Protein AF-A0A7V8WTS3-F1 (afdb_monomer_lite)

Structure (mmCIF, N/CA/C/O backbone):
data_AF-A0A7V8WTS3-F1
#
_entry.id   AF-A0A7V8WTS3-F1
#
loop_
_atom_site.group_PDB
_atom_site.id
_atom_site.type_symbol
_atom_site.label_atom_id
_atom_site.label_alt_id
_atom_site.label_comp_id
_atom_site.label_asym_id
_atom_site.label_entity_id
_atom_site.label_seq_id
_atom_site.pdbx_PDB_ins_code
_atom_site.Cartn_x
_atom_site.Cartn_y
_atom_site.Cartn_z
_atom_site.occupancy
_atom_site.B_iso_or_equiv
_atom_site.auth_seq_id
_atom_site.auth_comp_id
_atom_site.auth_asym_id
_atom_site.auth_atom_id
_atom_site.pdbx_PDB_model_num
ATOM 1 N N . MET A 1 1 ? 35.817 -21.619 -20.577 1.00 39.38 1 MET A N 1
ATOM 2 C CA . MET A 1 1 ? 35.793 -21.829 -19.113 1.00 39.38 1 MET A CA 1
ATOM 3 C C . MET A 1 1 ? 34.621 -21.030 -18.550 1.00 39.38 1 MET A C 1
ATOM 5 O O . MET A 1 1 ? 34.717 -19.819 -18.423 1.00 39.38 1 MET A O 1
ATOM 9 N N . ARG A 1 2 ? 33.455 -21.668 -18.387 1.00 43.22 2 ARG A N 1
ATOM 10 C CA . ARG A 1 2 ? 32.190 -21.015 -18.010 1.00 43.22 2 ARG A CA 1
ATOM 11 C C . ARG A 1 2 ? 31.964 -21.304 -16.526 1.00 43.22 2 ARG A C 1
ATOM 13 O O . ARG A 1 2 ? 31.580 -22.414 -16.179 1.00 43.22 2 ARG A O 1
ATOM 20 N N . MET A 1 3 ? 32.285 -20.352 -15.653 1.00 40.41 3 MET A N 1
ATOM 21 C CA . MET A 1 3 ? 31.966 -20.475 -14.230 1.00 40.41 3 MET A CA 1
ATOM 22 C C . MET A 1 3 ? 30.482 -20.162 -14.029 1.00 40.41 3 MET A C 1
ATOM 24 O O . MET A 1 3 ? 30.070 -19.007 -14.113 1.00 40.41 3 MET A O 1
ATOM 28 N N . LEU A 1 4 ? 29.681 -21.197 -13.765 1.00 48.53 4 LEU A N 1
ATOM 29 C CA . LEU A 1 4 ? 28.398 -21.040 -13.086 1.00 48.53 4 LEU A CA 1
ATOM 30 C C . LEU A 1 4 ? 28.681 -20.515 -11.672 1.00 48.53 4 LEU A C 1
ATOM 32 O O . LEU A 1 4 ? 29.251 -21.230 -10.850 1.00 48.53 4 LEU A O 1
ATOM 36 N N . ARG A 1 5 ? 28.264 -19.282 -11.373 1.00 44.62 5 ARG A N 1
ATOM 37 C CA . ARG A 1 5 ? 28.087 -18.840 -9.987 1.00 44.62 5 ARG A CA 1
ATOM 38 C C . ARG A 1 5 ? 26.681 -19.220 -9.542 1.00 44.62 5 ARG A C 1
ATOM 40 O O . ARG A 1 5 ? 25.704 -18.593 -9.936 1.00 44.62 5 ARG A O 1
ATOM 47 N N . ALA A 1 6 ? 26.608 -20.275 -8.741 1.00 53.22 6 ALA A N 1
ATOM 48 C CA . ALA A 1 6 ? 25.471 -20.553 -7.881 1.00 53.22 6 ALA A CA 1
ATOM 49 C C . ALA A 1 6 ? 25.643 -19.800 -6.547 1.00 53.22 6 ALA A C 1
ATOM 51 O O . ALA A 1 6 ? 26.754 -19.716 -6.028 1.00 53.22 6 ALA A O 1
ATOM 52 N N . GLY A 1 7 ? 24.534 -19.298 -5.996 1.00 41.12 7 GLY A N 1
ATOM 53 C CA . GLY A 1 7 ? 24.430 -18.703 -4.656 1.00 41.12 7 GLY A CA 1
ATOM 54 C C . GLY A 1 7 ? 24.102 -17.208 -4.718 1.00 41.12 7 GLY A C 1
ATOM 55 O O . GLY A 1 7 ? 24.825 -16.450 -5.343 1.00 41.12 7 GLY A O 1
ATOM 56 N N . SER A 1 8 ? 23.033 -16.679 -4.132 1.00 41.81 8 SER A N 1
ATOM 57 C CA . SER A 1 8 ? 22.080 -17.180 -3.144 1.00 41.81 8 SER A CA 1
ATOM 58 C C . SER A 1 8 ? 20.788 -16.372 -3.340 1.00 41.81 8 SER A C 1
ATOM 60 O O . SER A 1 8 ? 20.833 -15.142 -3.339 1.00 41.81 8 SER A O 1
ATOM 62 N N . ARG A 1 9 ? 19.640 -17.027 -3.558 1.00 48.62 9 ARG A N 1
ATOM 63 C CA . ARG A 1 9 ? 18.335 -16.347 -3.539 1.00 48.62 9 ARG A CA 1
ATOM 64 C C . ARG A 1 9 ? 17.912 -16.214 -2.082 1.00 48.62 9 ARG A C 1
ATOM 66 O O . ARG A 1 9 ? 17.258 -17.103 -1.549 1.00 48.62 9 ARG A O 1
ATOM 73 N N . ALA A 1 10 ? 18.311 -15.123 -1.437 1.00 44.88 10 ALA A N 1
ATOM 74 C CA . ALA A 1 10 ? 17.751 -14.747 -0.147 1.00 44.88 10 ALA A CA 1
ATOM 75 C C . ALA A 1 10 ? 16.282 -14.349 -0.360 1.00 44.88 10 ALA A C 1
ATOM 77 O O . ALA A 1 10 ? 15.979 -13.272 -0.861 1.00 44.88 10 ALA A O 1
ATOM 78 N N . SER A 1 11 ? 15.371 -15.256 -0.024 1.00 47.19 11 SER A N 1
ATOM 79 C CA . SER A 1 11 ? 13.918 -15.096 -0.133 1.00 47.19 11 SER A CA 1
ATOM 80 C C . SER A 1 11 ? 13.300 -14.418 1.100 1.00 47.19 11 SER A C 1
ATOM 82 O O . SER A 1 11 ? 12.195 -14.767 1.501 1.00 47.19 11 SER A O 1
ATOM 84 N N . GLY A 1 12 ? 14.012 -13.487 1.742 1.00 47.31 12 GLY A N 1
ATOM 85 C CA . GLY A 1 12 ? 13.596 -12.878 3.009 1.00 47.31 12 GLY A CA 1
ATOM 86 C C . GLY A 1 12 ? 13.746 -11.363 2.982 1.00 47.31 12 GLY A C 1
ATOM 87 O O . GLY A 1 12 ? 14.861 -10.845 2.974 1.00 47.31 12 GLY A O 1
ATOM 88 N N . ALA A 1 13 ? 12.617 -10.658 2.952 1.00 62.00 13 ALA A N 1
ATOM 89 C CA . ALA A 1 13 ? 12.559 -9.211 3.082 1.00 62.00 13 ALA A CA 1
ATOM 90 C C . ALA A 1 13 ? 13.053 -8.781 4.475 1.00 62.00 13 ALA A C 1
ATOM 92 O O . ALA A 1 13 ? 12.483 -9.176 5.488 1.00 62.00 13 ALA A O 1
ATOM 93 N N . ALA A 1 14 ? 14.110 -7.969 4.502 1.00 57.59 14 ALA A N 1
ATOM 94 C CA . ALA A 1 14 ? 14.493 -7.142 5.649 1.00 57.59 14 ALA A CA 1
ATOM 95 C C . ALA A 1 14 ? 15.344 -5.955 5.175 1.00 57.59 14 ALA A C 1
ATOM 97 O O . ALA A 1 14 ? 15.021 -4.811 5.460 1.00 57.59 14 ALA A O 1
ATOM 98 N N . THR A 1 15 ? 16.384 -6.209 4.377 1.00 60.66 15 THR A N 1
ATOM 99 C CA . THR A 1 15 ? 17.212 -5.141 3.783 1.00 60.66 15 THR A CA 1
ATOM 100 C C . THR A 1 15 ? 17.389 -5.262 2.276 1.00 60.66 15 THR A C 1
ATOM 102 O O . THR A 1 15 ? 17.766 -4.271 1.664 1.00 60.66 15 THR A O 1
ATOM 105 N N . ALA A 1 16 ? 17.122 -6.448 1.695 1.00 69.00 16 ALA A N 1
ATOM 106 C CA . ALA A 1 16 ? 17.265 -6.785 0.271 1.00 69.00 16 ALA A CA 1
ATOM 107 C C . ALA A 1 16 ? 18.258 -5.859 -0.468 1.00 69.00 16 ALA A C 1
ATOM 109 O O . ALA A 1 16 ? 17.833 -5.102 -1.338 1.00 69.00 16 ALA A O 1
ATOM 110 N N . PRO A 1 17 ? 19.564 -5.873 -0.120 1.00 72.75 17 PRO A N 1
ATOM 111 C CA . PRO A 1 17 ? 20.494 -4.805 -0.507 1.00 72.75 17 PRO A CA 1
ATOM 112 C C . PRO A 1 17 ? 20.600 -4.597 -2.020 1.00 72.75 17 PRO A C 1
ATOM 114 O O . PRO A 1 17 ? 20.838 -3.489 -2.482 1.00 72.75 17 PRO A O 1
ATOM 117 N N . SER A 1 18 ? 20.367 -5.658 -2.796 1.00 80.94 18 SER A N 1
ATOM 118 C CA . SER A 1 18 ? 20.315 -5.618 -4.258 1.00 80.94 18 SER A CA 1
ATOM 119 C C . SER A 1 18 ? 19.136 -4.826 -4.839 1.00 80.94 18 SER A C 1
ATOM 121 O O . SER A 1 18 ? 19.176 -4.502 -6.017 1.00 80.94 18 SER A O 1
ATOM 123 N N . HIS A 1 19 ? 18.102 -4.530 -4.048 1.00 79.44 19 HIS A N 1
ATOM 124 C CA . HIS A 1 19 ? 16.907 -3.782 -4.454 1.00 79.44 19 HIS A CA 1
ATOM 125 C C . HIS A 1 19 ? 16.895 -2.348 -3.896 1.00 79.44 19 HIS A C 1
ATOM 127 O O . HIS A 1 19 ? 15.968 -1.586 -4.177 1.00 79.44 19 HIS A O 1
ATOM 133 N N . ALA A 1 20 ? 17.898 -1.948 -3.110 1.00 86.56 20 ALA A N 1
ATOM 134 C CA . ALA A 1 20 ? 17.961 -0.600 -2.557 1.00 86.56 20 ALA A CA 1
ATOM 135 C C . ALA A 1 20 ? 18.003 0.454 -3.682 1.00 86.56 20 ALA A C 1
ATOM 137 O O . ALA A 1 20 ? 18.805 0.356 -4.606 1.00 86.56 20 ALA A O 1
ATOM 138 N N . GLY A 1 21 ? 17.121 1.457 -3.608 1.00 89.38 21 GLY A N 1
ATOM 139 C CA . GLY A 1 21 ? 17.049 2.553 -4.585 1.00 89.38 21 GLY A CA 1
ATOM 140 C C . GLY A 1 21 ? 16.400 2.209 -5.933 1.00 89.38 21 GLY A C 1
ATOM 141 O O . GLY A 1 21 ? 16.360 3.067 -6.806 1.00 89.38 21 GLY A O 1
ATOM 142 N N . THR A 1 22 ? 15.874 0.993 -6.111 1.00 93.06 22 THR A N 1
ATOM 143 C CA . THR A 1 22 ? 15.304 0.543 -7.400 1.00 93.06 22 THR A CA 1
ATOM 144 C C . THR A 1 22 ? 13.825 0.880 -7.588 1.00 93.06 22 THR A C 1
ATOM 146 O O . THR A 1 22 ? 13.344 0.869 -8.713 1.00 93.06 22 THR A O 1
ATOM 149 N N . ASN A 1 23 ? 13.098 1.198 -6.509 1.00 95.38 23 ASN A N 1
ATOM 150 C CA . ASN A 1 23 ? 11.636 1.359 -6.528 1.00 95.38 23 ASN A CA 1
ATOM 151 C C . ASN A 1 23 ? 10.884 0.083 -6.982 1.00 95.38 23 ASN A C 1
ATOM 153 O O . ASN A 1 23 ? 9.797 0.170 -7.543 1.00 95.38 23 ASN A O 1
ATOM 157 N N . GLU A 1 24 ? 11.450 -1.104 -6.744 1.00 95.06 24 GLU A N 1
ATOM 158 C CA . GLU A 1 24 ? 10.845 -2.397 -7.125 1.00 95.06 24 GLU A CA 1
ATOM 159 C C . GLU A 1 24 ? 10.424 -3.253 -5.920 1.00 95.06 24 GLU A C 1
ATOM 161 O O . GLU A 1 24 ? 9.757 -4.277 -6.068 1.00 95.06 24 GLU A O 1
ATOM 166 N N . ALA A 1 25 ? 10.821 -2.857 -4.709 1.00 94.62 25 ALA A N 1
ATOM 167 C CA . ALA A 1 25 ? 10.537 -3.606 -3.493 1.00 94.62 25 ALA A CA 1
ATOM 168 C C . ALA A 1 25 ? 9.044 -3.568 -3.135 1.00 94.62 25 ALA A C 1
ATOM 170 O O . ALA A 1 25 ? 8.376 -2.547 -3.282 1.00 94.62 25 ALA A O 1
ATOM 171 N N . ASN A 1 26 ? 8.535 -4.666 -2.590 1.00 95.94 26 ASN A N 1
ATOM 172 C CA . ASN A 1 26 ? 7.163 -4.756 -2.110 1.00 95.94 26 ASN A CA 1
ATOM 173 C C . ASN A 1 26 ? 6.947 -3.930 -0.819 1.00 95.94 26 ASN A C 1
ATOM 175 O O . ASN A 1 26 ? 7.570 -4.251 0.201 1.00 95.94 26 ASN A O 1
ATOM 179 N N . PRO A 1 27 ? 6.050 -2.922 -0.806 1.00 97.25 27 PRO A N 1
ATOM 180 C CA . PRO A 1 27 ? 5.826 -2.075 0.365 1.00 97.25 27 PRO A CA 1
ATOM 181 C C . PRO A 1 27 ? 4.901 -2.693 1.431 1.00 97.25 27 PRO A C 1
ATOM 183 O O . PRO A 1 27 ? 4.737 -2.114 2.505 1.00 97.25 27 PRO A O 1
ATOM 186 N N . THR A 1 28 ? 4.279 -3.855 1.195 1.00 97.75 28 THR A N 1
ATOM 187 C CA . THR A 1 28 ? 3.181 -4.345 2.052 1.00 97.75 28 THR A CA 1
ATOM 188 C C . THR A 1 28 ? 3.595 -4.572 3.500 1.00 97.75 28 THR A C 1
ATOM 190 O O . THR A 1 28 ? 2.818 -4.297 4.406 1.00 97.75 28 THR A O 1
ATOM 193 N N . ALA A 1 29 ? 4.813 -5.063 3.744 1.00 96.00 29 ALA A N 1
ATOM 194 C CA . ALA A 1 29 ? 5.262 -5.372 5.100 1.00 96.00 29 ALA A CA 1
ATOM 195 C C . ALA A 1 29 ? 5.321 -4.115 5.987 1.00 96.00 29 ALA A C 1
ATOM 197 O O . ALA A 1 29 ? 4.834 -4.136 7.120 1.00 96.00 29 ALA A O 1
ATOM 198 N N . ILE A 1 30 ? 5.867 -3.008 5.469 1.00 97.25 30 ILE A N 1
ATOM 199 C CA . ILE A 1 30 ? 5.978 -1.762 6.237 1.00 97.25 30 ILE A CA 1
ATOM 200 C C . ILE A 1 30 ? 4.622 -1.061 6.371 1.00 97.25 30 ILE A C 1
ATOM 202 O O . ILE A 1 30 ? 4.311 -0.548 7.442 1.00 97.25 30 ILE A O 1
ATOM 206 N N . ILE A 1 31 ? 3.774 -1.124 5.338 1.00 98.44 31 ILE A N 1
ATOM 207 C CA . ILE A 1 31 ? 2.411 -0.575 5.383 1.00 98.44 31 ILE A CA 1
ATOM 208 C C . ILE A 1 31 ? 1.565 -1.304 6.435 1.00 98.44 31 ILE A C 1
ATOM 210 O O . ILE A 1 31 ? 0.946 -0.658 7.277 1.00 98.44 31 ILE A O 1
ATOM 214 N N . LEU A 1 32 ? 1.586 -2.642 6.455 1.00 98.38 32 LEU A N 1
ATOM 215 C CA . LEU A 1 32 ? 0.856 -3.427 7.457 1.00 98.38 32 LEU A CA 1
ATOM 216 C C . LEU A 1 32 ? 1.415 -3.217 8.869 1.00 98.38 32 LEU A C 1
ATOM 218 O O . LEU A 1 32 ? 0.656 -3.198 9.832 1.00 98.38 32 LEU A O 1
ATOM 222 N N . SER A 1 33 ? 2.721 -2.979 9.006 1.00 98.44 33 SER A N 1
ATOM 223 C CA . SER A 1 33 ? 3.304 -2.565 10.290 1.00 98.44 33 SER A CA 1
ATOM 224 C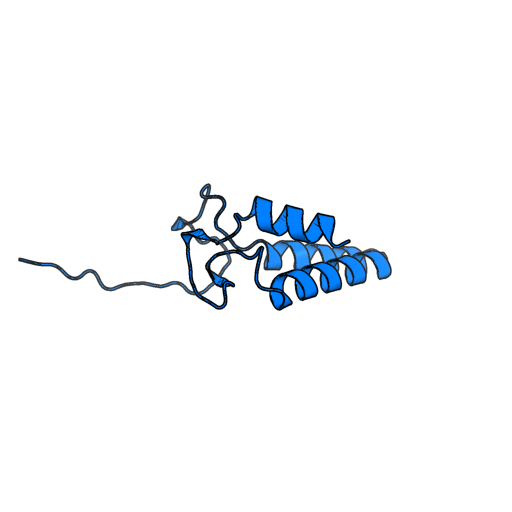 C . SER A 1 33 ? 2.752 -1.206 10.748 1.00 98.44 33 SER A C 1
ATOM 226 O O . SER A 1 33 ? 2.457 -1.026 11.928 1.00 98.44 33 SER A O 1
ATOM 228 N N . GLY A 1 34 ? 2.535 -0.273 9.815 1.00 98.38 34 GLY A N 1
ATOM 229 C CA . GLY A 1 34 ? 1.825 0.983 10.063 1.00 98.38 34 GLY A CA 1
ATOM 230 C C . GLY A 1 34 ? 0.367 0.776 10.489 1.00 98.38 34 GLY A C 1
ATOM 231 O O . GLY A 1 34 ? -0.079 1.408 11.442 1.00 98.38 34 GLY A O 1
ATOM 232 N N . ALA A 1 35 ? -0.359 -0.154 9.864 1.00 98.50 35 ALA A N 1
ATOM 233 C CA . ALA A 1 35 ? -1.724 -0.501 10.273 1.00 98.50 35 ALA A CA 1
ATOM 234 C C . ALA A 1 35 ? -1.783 -1.070 11.703 1.00 98.50 35 ALA A C 1
ATOM 236 O O . ALA A 1 35 ? -2.626 -0.669 12.508 1.00 98.50 35 ALA A O 1
ATOM 237 N N . LEU A 1 36 ? -0.829 -1.935 12.068 1.00 98.44 36 LEU A N 1
ATOM 238 C CA . LEU A 1 36 ? -0.683 -2.425 13.442 1.00 98.44 36 LEU A CA 1
ATOM 239 C C . LEU A 1 36 ? -0.383 -1.288 14.431 1.00 98.44 36 LEU A C 1
ATOM 241 O O . LEU A 1 36 ? -0.923 -1.278 15.538 1.00 98.44 36 LEU A O 1
ATOM 245 N N . MET A 1 37 ? 0.439 -0.315 14.033 1.00 98.69 37 MET A N 1
ATOM 246 C CA . MET A 1 37 ? 0.718 0.876 14.838 1.00 98.69 37 MET A CA 1
ATOM 247 C C . MET A 1 37 ? -0.539 1.732 15.041 1.00 98.69 37 MET A C 1
ATOM 249 O O . MET A 1 37 ? -0.809 2.133 16.170 1.00 98.69 37 MET A O 1
ATOM 253 N N . LEU A 1 38 ? -1.341 1.965 13.997 1.00 98.62 38 LEU A N 1
ATOM 254 C CA . LEU A 1 38 ? -2.617 2.684 14.109 1.00 98.62 38 LEU A CA 1
ATOM 255 C C . LEU A 1 38 ? -3.541 2.006 15.129 1.00 98.62 38 LEU A C 1
ATOM 257 O O . LEU A 1 38 ? -4.030 2.646 16.059 1.00 98.62 38 LEU A O 1
ATOM 261 N N . ARG A 1 39 ? -3.673 0.679 15.047 1.00 98.06 39 ARG A N 1
ATOM 262 C CA . ARG A 1 39 ? -4.452 -0.110 16.013 1.00 98.06 39 ARG A CA 1
ATOM 263 C C . ARG A 1 39 ? -3.913 0.008 17.440 1.00 98.06 39 ARG A C 1
ATOM 265 O O . ARG A 1 39 ? -4.706 0.049 18.379 1.00 98.06 39 ARG A O 1
ATOM 272 N N . HIS A 1 40 ? -2.591 0.065 17.615 1.00 97.94 40 HIS A N 1
ATOM 273 C CA . HIS A 1 40 ? -1.959 0.267 18.922 1.00 97.94 40 HIS A CA 1
ATOM 274 C C . HIS A 1 40 ? -2.262 1.651 19.517 1.00 97.94 40 HIS A C 1
ATOM 276 O O . HIS A 1 40 ? -2.421 1.770 20.728 1.00 97.94 40 HIS A O 1
ATOM 282 N N . LEU A 1 41 ? -2.397 2.675 18.671 1.00 98.56 41 LEU A N 1
ATOM 283 C CA . LEU A 1 41 ? -2.744 4.044 19.067 1.00 98.56 41 LEU A CA 1
ATOM 284 C C . LEU A 1 41 ? -4.248 4.253 19.319 1.00 98.56 41 LEU A C 1
ATOM 286 O O . LEU A 1 41 ? -4.648 5.341 19.720 1.00 98.56 41 LEU A O 1
ATOM 290 N N . GLY A 1 42 ? -5.079 3.227 19.112 1.00 98.50 42 GLY A N 1
ATOM 291 C CA . GLY A 1 42 ? -6.537 3.311 19.251 1.00 98.50 42 GLY A CA 1
ATOM 292 C C . GLY A 1 42 ? -7.277 3.649 17.953 1.00 98.50 42 GLY A C 1
ATOM 293 O O . GLY A 1 42 ? -8.502 3.572 17.927 1.00 98.50 42 GLY A O 1
ATOM 294 N N . GLU A 1 43 ? -6.557 3.914 16.861 1.00 98.56 43 GLU A N 1
ATOM 295 C CA . GLU A 1 43 ? 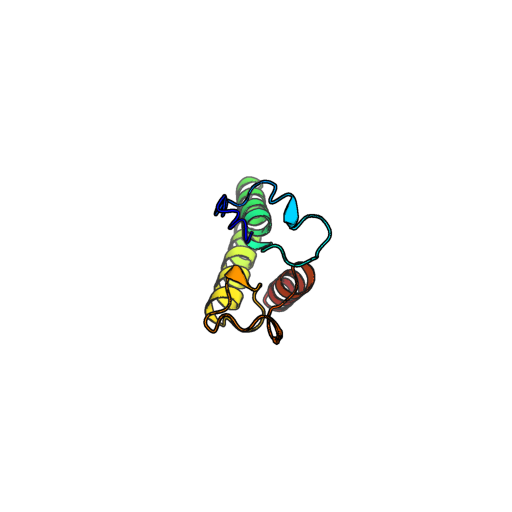-7.094 4.203 15.523 1.00 98.56 43 GLU A CA 1
ATOM 296 C C . GLU A 1 43 ? -7.476 2.905 14.792 1.00 98.56 43 GLU A C 1
ATOM 298 O O . GLU A 1 43 ? -6.870 2.512 13.791 1.00 98.56 43 GLU A O 1
ATOM 303 N N . ARG A 1 44 ? -8.452 2.177 15.348 1.00 98.00 44 ARG A N 1
ATOM 304 C CA . ARG A 1 44 ? -8.823 0.831 14.882 1.00 98.00 44 ARG A CA 1
ATOM 305 C C . ARG A 1 44 ? -9.404 0.846 13.472 1.00 98.00 44 ARG A C 1
ATOM 307 O O . ARG A 1 44 ? -8.888 0.123 12.626 1.00 98.00 44 ARG A O 1
ATOM 314 N N . ASP A 1 45 ? -10.393 1.699 13.221 1.00 98.50 45 ASP A N 1
ATOM 315 C CA . ASP A 1 45 ? -11.081 1.790 11.926 1.00 98.50 45 ASP A CA 1
ATOM 316 C C . ASP A 1 45 ? -10.102 2.166 10.806 1.00 98.50 45 ASP A C 1
ATOM 318 O O . ASP A 1 45 ? -10.107 1.565 9.734 1.00 98.50 45 ASP A O 1
ATOM 322 N N . THR A 1 46 ? -9.188 3.102 11.081 1.00 98.44 46 THR A N 1
ATOM 323 C CA . THR A 1 46 ? -8.131 3.503 10.143 1.00 98.44 46 THR A CA 1
ATOM 324 C C . THR A 1 46 ? -7.164 2.351 9.860 1.00 98.44 46 THR A C 1
ATOM 326 O O . THR A 1 46 ? -6.803 2.111 8.709 1.00 98.44 46 THR A O 1
ATOM 329 N N . GLY A 1 47 ? -6.748 1.609 10.892 1.00 98.69 47 GLY A N 1
ATOM 330 C CA . GLY A 1 47 ? -5.905 0.425 10.718 1.00 98.69 47 GLY A CA 1
ATOM 331 C C . GLY A 1 47 ? -6.588 -0.665 9.885 1.00 98.69 47 GLY A C 1
ATOM 332 O O . GLY A 1 47 ? -5.972 -1.212 8.972 1.00 98.69 47 GLY A O 1
ATOM 333 N N . GLU A 1 48 ? -7.868 -0.935 10.148 1.00 98.69 48 GLU A N 1
ATOM 334 C CA . GLU A 1 48 ? -8.673 -1.900 9.389 1.00 98.69 48 GLU A CA 1
ATOM 335 C C . GLU A 1 48 ? -8.873 -1.463 7.931 1.00 98.69 48 GLU A C 1
ATOM 337 O O . GLU A 1 48 ? -8.727 -2.283 7.023 1.00 98.69 48 GLU A O 1
ATOM 342 N N . ALA A 1 49 ? -9.121 -0.174 7.678 1.00 98.75 49 ALA A N 1
ATOM 343 C CA . ALA A 1 49 ? -9.225 0.368 6.324 1.00 98.75 49 ALA A CA 1
ATOM 344 C C . ALA A 1 49 ? -7.937 0.137 5.514 1.00 98.75 49 ALA A C 1
ATOM 346 O O . ALA A 1 49 ? -7.997 -0.321 4.371 1.00 98.75 49 ALA A O 1
ATOM 347 N N . VAL A 1 50 ? -6.764 0.366 6.118 1.00 98.75 50 VAL A N 1
ATOM 348 C CA . VAL A 1 50 ? -5.465 0.099 5.476 1.00 98.75 50 VAL A CA 1
ATOM 349 C C . VAL A 1 50 ? -5.267 -1.394 5.201 1.00 98.75 50 VAL A C 1
ATOM 351 O O . VAL A 1 50 ? -4.864 -1.758 4.095 1.00 98.75 50 VAL A O 1
ATOM 354 N N . GLU A 1 51 ? -5.561 -2.271 6.167 1.00 98.62 51 GLU A N 1
ATOM 355 C CA . GLU A 1 51 ? -5.463 -3.728 5.983 1.00 98.62 51 GLU A CA 1
ATOM 356 C C . GLU A 1 51 ? -6.360 -4.211 4.829 1.00 98.62 51 GLU A C 1
ATOM 358 O O . GLU A 1 51 ? -5.911 -4.976 3.967 1.00 98.62 51 GLU A O 1
ATOM 363 N N . HIS A 1 52 ? -7.599 -3.715 4.758 1.00 98.75 52 HIS A N 1
ATOM 364 C CA . HIS A 1 52 ? -8.540 -4.043 3.688 1.00 98.75 52 HIS A CA 1
ATOM 365 C C . HIS A 1 52 ? -8.093 -3.518 2.321 1.00 98.75 52 HIS A C 1
ATOM 367 O O . HIS A 1 52 ? -8.164 -4.261 1.339 1.00 98.75 52 HIS A O 1
ATOM 373 N N . ALA A 1 53 ? -7.592 -2.284 2.239 1.00 98.81 53 ALA A N 1
ATOM 374 C CA . ALA A 1 53 ? -7.082 -1.726 0.990 1.00 98.81 53 ALA A CA 1
ATOM 375 C C . ALA A 1 53 ? -5.896 -2.541 0.450 1.00 98.81 53 ALA A C 1
ATOM 377 O O . ALA A 1 53 ? -5.879 -2.915 -0.725 1.00 98.81 53 ALA A O 1
ATOM 378 N N . VAL A 1 54 ? -4.945 -2.909 1.318 1.00 98.75 54 VAL A N 1
ATOM 379 C CA . VAL A 1 54 ? -3.818 -3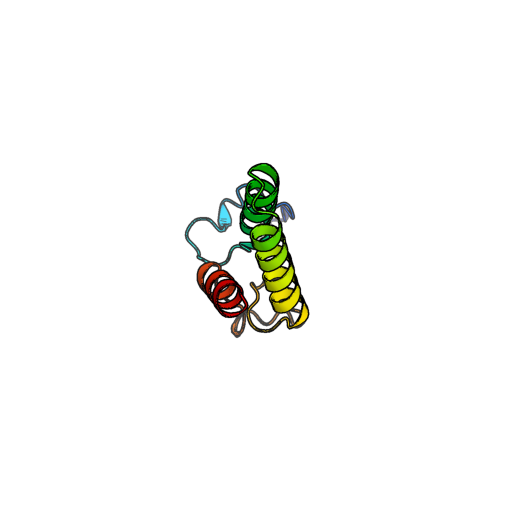.784 0.958 1.00 98.75 54 VAL A CA 1
ATOM 380 C C . VAL A 1 54 ? -4.314 -5.141 0.455 1.00 98.75 54 VAL A C 1
ATOM 382 O O . VAL A 1 54 ? -3.869 -5.606 -0.597 1.00 98.75 54 VAL A O 1
ATOM 385 N N . ALA A 1 55 ? -5.244 -5.775 1.175 1.00 98.69 55 ALA A N 1
ATOM 386 C CA . ALA A 1 55 ? -5.799 -7.069 0.785 1.00 98.69 55 ALA A CA 1
ATOM 387 C C . ALA A 1 55 ? -6.499 -7.005 -0.581 1.00 98.69 55 ALA A C 1
ATOM 389 O O . ALA A 1 55 ? -6.299 -7.892 -1.411 1.00 98.69 55 ALA A O 1
ATOM 390 N N . ALA A 1 56 ? -7.263 -5.942 -0.841 1.00 98.75 56 ALA A N 1
ATOM 391 C CA . ALA A 1 56 ? -7.966 -5.744 -2.102 1.00 98.75 56 ALA A CA 1
ATOM 392 C C . ALA A 1 56 ? -7.006 -5.573 -3.290 1.00 98.75 56 ALA A C 1
ATOM 394 O O . ALA A 1 56 ? -7.201 -6.216 -4.321 1.00 98.75 56 ALA A O 1
ATOM 395 N N . ILE A 1 57 ? -5.944 -4.771 -3.143 1.00 98.62 57 ILE A N 1
ATOM 396 C CA . ILE A 1 57 ? -4.931 -4.583 -4.195 1.00 98.62 57 ILE A CA 1
ATOM 397 C C . ILE A 1 57 ? -4.182 -5.888 -4.489 1.00 98.62 57 ILE A C 1
ATOM 399 O O . ILE A 1 57 ? -3.988 -6.245 -5.653 1.00 98.62 57 ILE A O 1
ATOM 403 N N . ILE A 1 58 ? -3.808 -6.643 -3.451 1.00 98.38 58 ILE A N 1
ATOM 404 C CA . ILE A 1 58 ? -3.156 -7.949 -3.624 1.00 98.38 58 ILE A CA 1
ATOM 405 C C . ILE A 1 58 ? -4.096 -8.946 -4.314 1.00 98.38 58 ILE A C 1
ATOM 407 O O . ILE A 1 58 ? -3.652 -9.676 -5.199 1.00 98.38 58 ILE A O 1
ATOM 411 N N . ALA A 1 59 ? -5.376 -8.978 -3.929 1.00 98.25 59 ALA A N 1
ATOM 412 C CA . ALA A 1 59 ? -6.366 -9.886 -4.502 1.00 98.25 59 ALA A CA 1
ATOM 413 C C . ALA A 1 59 ? -6.680 -9.569 -5.972 1.00 98.25 59 ALA A C 1
ATOM 415 O O . ALA A 1 59 ? -6.844 -10.488 -6.770 1.00 98.25 59 ALA A O 1
ATOM 416 N N . GLU A 1 60 ? -6.734 -8.286 -6.341 1.00 98.19 60 GLU A N 1
ATOM 417 C CA . GLU A 1 60 ? -6.884 -7.865 -7.737 1.00 98.19 60 GLU A CA 1
ATOM 418 C C . GLU A 1 60 ? -5.649 -8.224 -8.577 1.00 98.19 60 GLU A C 1
ATOM 420 O O . GLU A 1 60 ? -5.772 -8.573 -9.751 1.00 98.19 60 GLU A O 1
ATOM 425 N N . GLY A 1 61 ? -4.450 -8.154 -7.989 1.00 97.94 61 GLY A N 1
ATOM 426 C CA . GLY A 1 61 ? -3.203 -8.612 -8.612 1.00 97.94 61 GLY A CA 1
ATOM 427 C C . GLY A 1 61 ? -2.726 -7.774 -9.805 1.00 97.94 61 GLY A C 1
ATOM 428 O O . GLY A 1 61 ? -1.765 -8.160 -10.475 1.00 97.94 61 GLY A O 1
ATOM 429 N N . LYS A 1 62 ? -3.382 -6.641 -10.086 1.00 98.00 62 LYS A N 1
ATOM 430 C CA . LYS A 1 62 ? -3.070 -5.745 -11.206 1.00 98.00 62 LYS A CA 1
ATOM 431 C C . LYS A 1 62 ? -1.937 -4.776 -10.870 1.00 98.00 62 LYS A C 1
ATOM 433 O O . LYS A 1 62 ? -0.919 -4.786 -11.560 1.00 98.00 62 LYS A O 1
ATOM 438 N N . ASP A 1 63 ? -2.105 -3.997 -9.804 1.00 98.38 63 ASP A N 1
ATOM 439 C CA . ASP A 1 63 ? -1.199 -2.915 -9.394 1.00 98.38 63 ASP A CA 1
ATOM 440 C C . ASP A 1 63 ? -0.272 -3.373 -8.254 1.00 98.38 63 ASP A C 1
ATOM 442 O O . ASP A 1 63 ? -0.148 -2.737 -7.210 1.00 98.38 63 ASP A O 1
ATOM 446 N N . VAL A 1 64 ? 0.358 -4.536 -8.446 1.00 98.50 64 VAL A N 1
ATOM 447 C CA . VAL A 1 64 ? 1.244 -5.176 -7.463 1.00 98.50 64 VAL A CA 1
ATOM 448 C C . VAL A 1 64 ? 2.681 -5.264 -7.975 1.00 98.50 64 VAL A C 1
ATOM 450 O O . VAL A 1 64 ? 2.927 -5.336 -9.184 1.00 98.50 64 VAL A O 1
ATOM 453 N N . THR A 1 65 ? 3.642 -5.287 -7.050 1.00 97.81 65 THR A N 1
ATOM 454 C CA . THR A 1 65 ? 5.064 -5.475 -7.368 1.00 97.81 65 THR A CA 1
ATOM 455 C C . THR A 1 65 ? 5.338 -6.844 -7.991 1.00 97.81 65 THR A C 1
ATOM 457 O O . THR A 1 65 ? 4.542 -7.781 -7.881 1.00 97.81 65 THR A O 1
ATOM 460 N N . TYR A 1 66 ? 6.488 -6.980 -8.658 1.00 96.31 66 TYR A N 1
ATOM 461 C CA . TYR A 1 66 ? 6.843 -8.177 -9.429 1.00 96.31 66 TYR A CA 1
ATOM 462 C C . TYR A 1 66 ? 6.730 -9.487 -8.627 1.00 96.31 66 TYR A C 1
ATOM 464 O O . TYR A 1 66 ? 6.217 -10.480 -9.140 1.00 96.31 66 TYR A O 1
ATOM 472 N N . ASP A 1 67 ? 7.143 -9.491 -7.356 1.00 94.50 67 ASP A N 1
ATOM 473 C CA . ASP A 1 67 ? 7.068 -10.657 -6.463 1.00 94.50 67 ASP A CA 1
ATOM 474 C C . ASP A 1 67 ? 5.631 -11.113 -6.156 1.00 94.50 67 ASP A C 1
ATOM 476 O O . ASP A 1 67 ? 5.426 -12.251 -5.728 1.00 94.50 67 ASP A O 1
ATOM 480 N N . ARG A 1 68 ? 4.640 -10.245 -6.380 1.00 95.56 68 ARG A N 1
ATOM 481 C CA . ARG A 1 68 ? 3.217 -10.503 -6.130 1.00 95.56 68 ARG A CA 1
ATOM 482 C C . ARG A 1 68 ? 2.390 -10.699 -7.389 1.00 95.56 68 ARG A C 1
ATOM 484 O O . ARG A 1 68 ? 1.230 -11.085 -7.268 1.00 95.56 68 ARG A O 1
ATOM 491 N N . ARG A 1 69 ? 2.953 -10.488 -8.581 1.00 95.06 69 ARG A N 1
ATOM 492 C CA . ARG A 1 69 ? 2.209 -10.681 -9.828 1.00 95.06 69 ARG A CA 1
ATOM 493 C C . ARG A 1 69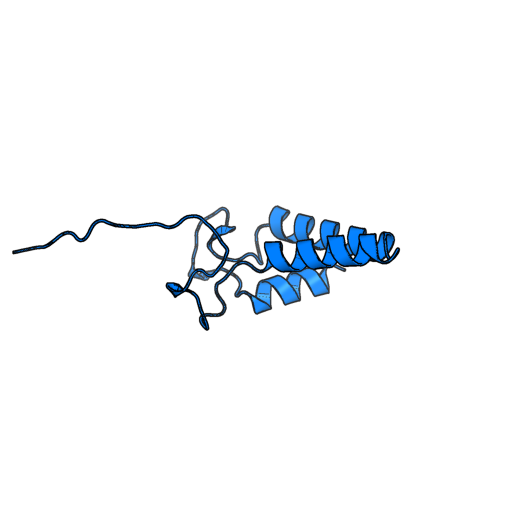 ? 1.839 -12.155 -10.043 1.00 95.06 69 ARG A C 1
ATOM 495 O O . ARG A 1 69 ? 2.735 -13.005 -10.045 1.00 95.06 69 ARG A O 1
ATOM 502 N N . PRO A 1 70 ? 0.560 -12.471 -10.322 1.00 95.38 70 PRO A N 1
ATOM 503 C CA . PRO A 1 70 ? 0.137 -13.841 -10.620 1.00 95.38 70 PRO A CA 1
ATOM 504 C C . PRO A 1 70 ? 0.789 -14.413 -11.887 1.00 95.38 70 PRO A C 1
ATOM 506 O O . PRO A 1 70 ? 1.161 -15.584 -11.926 1.00 95.38 70 PRO A O 1
ATOM 509 N N . ASP A 1 71 ? 0.955 -13.577 -12.914 1.00 95.44 71 ASP A N 1
ATOM 510 C CA . ASP A 1 71 ? 1.499 -13.950 -14.227 1.00 95.44 71 ASP A CA 1
ATOM 511 C C . ASP A 1 71 ? 3.029 -13.823 -14.326 1.00 95.44 71 ASP A C 1
ATOM 513 O O . ASP A 1 71 ? 3.616 -14.262 -15.313 1.00 95.44 71 ASP A O 1
ATOM 517 N N . ARG A 1 72 ? 3.681 -13.241 -13.306 1.00 92.62 72 ARG A N 1
ATOM 518 C CA . ARG A 1 72 ? 5.122 -12.929 -13.274 1.00 92.62 72 ARG A CA 1
ATOM 519 C C . ARG A 1 72 ? 5.612 -12.104 -14.474 1.00 92.62 72 ARG A C 1
ATOM 521 O O . ARG A 1 72 ? 6.778 -12.195 -14.854 1.00 92.62 72 ARG A O 1
ATOM 528 N N . ASP A 1 73 ? 4.744 -11.282 -15.061 1.00 95.25 73 ASP A N 1
ATOM 529 C CA . ASP A 1 73 ? 5.110 -10.372 -16.147 1.00 95.25 73 ASP A CA 1
ATOM 530 C C . ASP A 1 73 ? 5.742 -9.087 -15.587 1.00 95.25 73 ASP A C 1
ATOM 532 O O . ASP A 1 73 ? 5.050 -8.183 -15.115 1.00 95.25 73 ASP A O 1
ATOM 536 N N . ALA A 1 74 ? 7.073 -8.997 -15.645 1.00 93.38 74 ALA A N 1
ATOM 537 C CA . ALA A 1 74 ? 7.820 -7.846 -15.135 1.00 93.38 74 ALA A CA 1
ATOM 538 C C . ALA A 1 74 ? 7.452 -6.522 -15.828 1.00 93.38 74 ALA A C 1
ATOM 540 O O . ALA A 1 74 ? 7.527 -5.475 -15.194 1.00 93.38 74 ALA A O 1
ATOM 541 N N . SER A 1 75 ? 7.003 -6.552 -17.090 1.00 96.31 75 SER A N 1
ATOM 542 C CA . SER A 1 75 ? 6.635 -5.334 -17.831 1.00 96.31 75 SER A CA 1
ATOM 543 C C . SER A 1 75 ? 5.362 -4.664 -17.311 1.00 96.31 75 SER A C 1
ATOM 545 O O . SER A 1 75 ? 5.104 -3.501 -17.611 1.00 96.31 75 SER A O 1
ATOM 547 N N . LYS A 1 76 ? 4.572 -5.396 -16.519 1.00 96.44 76 LYS A N 1
ATOM 548 C CA . LYS A 1 76 ? 3.314 -4.934 -15.930 1.00 96.44 76 LYS A CA 1
ATOM 549 C C . LYS A 1 76 ? 3.401 -4.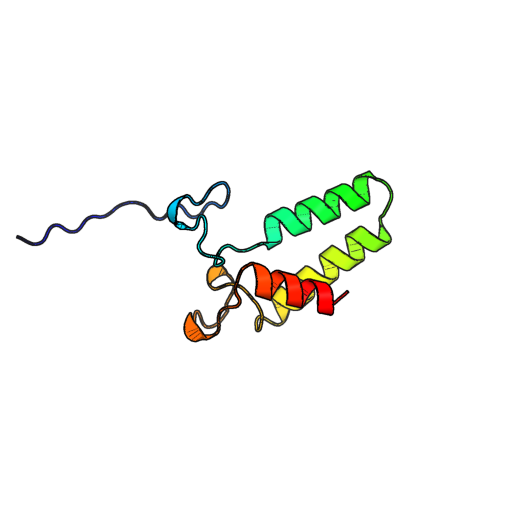760 -14.412 1.00 96.44 76 LYS A C 1
ATOM 551 O O . LYS A 1 76 ? 2.385 -4.497 -13.775 1.00 96.44 76 LYS A O 1
ATOM 556 N N . ALA A 1 77 ? 4.560 -4.991 -13.799 1.00 97.56 77 ALA A N 1
ATOM 557 C CA . ALA A 1 77 ? 4.717 -4.835 -12.358 1.00 97.56 77 ALA A CA 1
ATOM 558 C C . ALA A 1 77 ? 4.594 -3.362 -11.956 1.00 97.56 77 ALA A C 1
ATOM 560 O O . ALA A 1 77 ? 5.190 -2.489 -12.587 1.00 97.56 77 ALA A O 1
ATOM 561 N N . ALA A 1 78 ? 3.844 -3.095 -10.887 1.00 98.19 78 ALA A N 1
ATOM 562 C CA . ALA A 1 78 ? 3.872 -1.786 -10.257 1.00 98.19 78 ALA A CA 1
ATOM 563 C C . ALA A 1 78 ? 5.220 -1.577 -9.552 1.00 98.19 78 ALA A C 1
ATOM 565 O O . ALA A 1 78 ? 5.854 -2.526 -9.081 1.00 98.19 78 ALA A O 1
ATOM 566 N N . THR A 1 79 ? 5.641 -0.321 -9.455 1.00 98.12 79 THR A N 1
ATOM 567 C CA . THR A 1 79 ? 6.765 0.076 -8.605 1.00 98.12 79 THR A CA 1
ATOM 568 C C . THR A 1 79 ? 6.361 0.063 -7.126 1.00 98.12 79 THR A C 1
ATOM 570 O O . THR A 1 79 ? 5.174 -0.026 -6.803 1.00 98.12 79 THR A O 1
ATOM 573 N N . THR A 1 80 ? 7.323 0.198 -6.207 1.00 97.69 80 THR A N 1
ATOM 574 C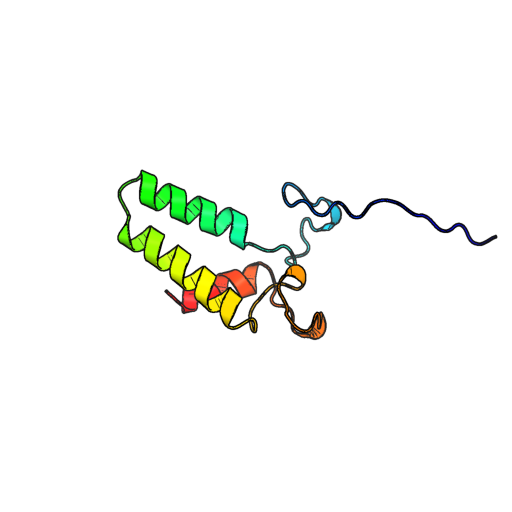 CA . THR A 1 80 ? 7.048 0.366 -4.768 1.00 97.69 80 THR A CA 1
ATOM 575 C C . THR A 1 80 ? 6.087 1.528 -4.538 1.00 97.69 80 THR A C 1
ATOM 577 O O . THR A 1 80 ? 5.074 1.365 -3.860 1.00 97.69 80 THR A O 1
ATOM 580 N N . SER A 1 81 ? 6.383 2.687 -5.135 1.00 98.12 81 SER A N 1
ATOM 581 C CA . SER A 1 81 ? 5.520 3.866 -5.050 1.00 98.12 81 SER A CA 1
ATOM 582 C C . SER A 1 81 ? 4.170 3.640 -5.734 1.00 98.12 81 SER A C 1
ATOM 584 O O . SER A 1 81 ? 3.147 3.967 -5.153 1.00 98.12 81 SER A O 1
ATOM 586 N N . GLY A 1 82 ? 4.143 3.003 -6.909 1.00 98.62 82 GLY A N 1
ATOM 587 C CA . GLY A 1 82 ? 2.901 2.757 -7.646 1.00 98.62 82 GLY A CA 1
ATOM 588 C C . GLY A 1 82 ? 1.936 1.825 -6.910 1.00 98.62 82 GLY A C 1
ATOM 589 O O . GLY A 1 82 ? 0.737 2.085 -6.876 1.00 98.62 82 GLY A O 1
ATOM 590 N N . MET A 1 83 ? 2.446 0.774 -6.259 1.00 98.62 83 MET A N 1
ATOM 591 C CA . MET A 1 83 ? 1.613 -0.083 -5.411 1.00 98.62 83 MET A CA 1
ATOM 592 C C . MET A 1 83 ? 1.100 0.681 -4.179 1.00 98.62 83 MET A C 1
ATOM 594 O O . MET A 1 83 ? -0.044 0.481 -3.776 1.00 98.62 83 MET A O 1
ATOM 598 N N . ALA A 1 84 ? 1.908 1.571 -3.590 1.00 98.69 84 ALA A N 1
ATOM 599 C CA . ALA A 1 84 ? 1.463 2.427 -2.489 1.00 98.69 84 ALA A CA 1
ATOM 600 C C . ALA A 1 84 ? 0.366 3.415 -2.929 1.00 98.69 84 ALA A C 1
ATOM 602 O O . ALA A 1 84 ? -0.641 3.538 -2.235 1.00 98.69 84 ALA A O 1
ATOM 603 N N . ASP A 1 85 ? 0.508 4.046 -4.097 1.00 98.81 85 ASP A N 1
ATOM 604 C CA . ASP A 1 85 ? -0.504 4.940 -4.676 1.00 98.81 85 ASP A CA 1
ATOM 605 C C . ASP A 1 85 ? -1.823 4.197 -4.936 1.00 98.81 85 ASP A C 1
ATOM 607 O O . ASP A 1 85 ? -2.900 4.706 -4.626 1.00 98.81 85 ASP A O 1
ATOM 611 N N . ALA A 1 86 ? -1.750 2.961 -5.440 1.00 98.75 86 ALA A N 1
ATOM 612 C CA . ALA A 1 86 ? -2.923 2.117 -5.650 1.00 98.75 86 ALA A CA 1
ATOM 613 C C . ALA A 1 86 ? -3.632 1.758 -4.332 1.00 98.75 86 ALA A C 1
ATOM 615 O O . ALA A 1 86 ? -4.861 1.750 -4.276 1.00 98.75 86 ALA A O 1
ATOM 616 N N . ILE A 1 87 ? -2.871 1.498 -3.260 1.00 98.69 87 ILE A N 1
ATOM 617 C CA . ILE A 1 87 ? -3.426 1.274 -1.917 1.00 98.69 87 ILE A CA 1
ATOM 618 C C . ILE A 1 87 ? -4.109 2.545 -1.402 1.00 98.69 87 ILE A C 1
ATOM 620 O O . ILE A 1 87 ? -5.231 2.459 -0.916 1.00 98.69 87 ILE A O 1
ATOM 624 N N . ILE A 1 88 ? -3.479 3.716 -1.543 1.00 98.56 88 ILE A N 1
ATOM 625 C CA . ILE A 1 88 ? -4.060 5.002 -1.124 1.00 98.56 88 ILE A CA 1
ATOM 626 C C . ILE A 1 88 ? -5.367 5.279 -1.872 1.00 98.56 88 ILE A C 1
ATOM 628 O O . ILE A 1 88 ? -6.348 5.672 -1.255 1.00 98.56 88 ILE A O 1
ATOM 632 N N . ALA A 1 89 ? -5.407 5.027 -3.181 1.00 98.56 89 ALA A N 1
ATOM 633 C CA . ALA A 1 89 ? -6.607 5.213 -3.996 1.00 98.56 89 ALA A CA 1
ATOM 634 C C . ALA A 1 89 ? -7.754 4.238 -3.656 1.00 98.56 89 ALA A C 1
ATOM 636 O O . ALA A 1 89 ? -8.866 4.413 -4.155 1.00 98.56 89 ALA A O 1
ATOM 637 N N . ARG A 1 90 ? -7.485 3.191 -2.864 1.00 97.94 90 ARG A N 1
ATOM 638 C CA . ARG A 1 90 ? -8.462 2.181 -2.431 1.00 97.94 90 ARG A CA 1
ATOM 639 C C . ARG A 1 90 ? -9.036 2.450 -1.032 1.00 97.94 90 ARG A C 1
ATOM 641 O O . ARG A 1 90 ? -10.006 1.779 -0.677 1.00 97.94 90 ARG A O 1
ATOM 648 N N . LEU A 1 91 ? -8.438 3.363 -0.261 1.00 94.56 91 LEU A N 1
ATOM 649 C CA . LEU A 1 91 ? -8.970 3.839 1.024 1.00 94.56 91 LEU A CA 1
ATOM 650 C C . LEU A 1 91 ? -10.258 4.644 0.810 1.00 94.56 91 LEU A C 1
ATOM 652 O O . LEU A 1 91 ? -11.180 4.465 1.634 1.00 94.56 91 LEU A O 1
#

pLDDT: mean 88.18, std 18.73, range [39.38, 98.81]

Sequence (91 aa):
MRMLRAGSRASGAATAPSHAGTNEANPTAIILSGALMLRHLGERDTGEAVEHAVAAIIAEGKDVTYDRRPDRDASKAATTSGMADAIIARL

Foldseek 3Di:
DDDDDDDDPPPDDDCPVVCPPVLQDFCVVVQLVVLVVCVVVVVPVVSVLLVVLLVVLLVVQQAAHLVSHPVSDNVRYHGNVSSVVSSVVSD

Radius of gyration: 15.88 Å; chains: 1; bounding box: 47×27×38 Å

Secondary structure (DSSP, 8-state):
-------------S--GGGTTSS-S--HHHHHHHHHHHHHTT-HHHHHHHHHHHHHHHHH-SS--GGG-SS--GGGPPPHHHHHHHHHTT-